Protein AF-A0A349UQ89-F1 (afdb_monomer_lite)

Secondary structure (DSSP, 8-state):
-EEEEEEE--HHHHHHHHHHHHHHHHHHHHHTT--EEEEEEEEEETT--EEEEEEEEEEEE--HHHHHHHHHHHHHHHHHH----EEEEEEEE-

Foldseek 3Di:
DDFDPDFDLDLVVLLVVLLVQLVVQLVVCVVVVHWFFKKKKWFAAPVRDIDMDMDGHPDTDSDSVVNSVRSSVRSVVCCVVPRHTTRDIDMDTD

Radius of gyration: 12.92 Å; chains: 1; bounding box: 33×22×34 Å

Sequence (94 aa):
EQTFAVDVTELAELRRVLLQQVEQVSRRLRKHALRARTVTLKLRTGDFTTRTRSATLPAPTDSTEEIWKTAQGLLTAWADRQFGALRLLGMSVS

Structure (mmCIF, N/CA/C/O backbone):
data_AF-A0A349UQ89-F1
#
_entry.id   AF-A0A349UQ89-F1
#
loop_
_atom_site.group_PDB
_atom_site.id
_atom_site.type_symbol
_atom_site.label_atom_id
_atom_site.label_alt_id
_atom_site.label_comp_id
_atom_site.label_asym_id
_atom_site.label_entity_id
_atom_site.label_seq_id
_atom_site.pdbx_PDB_ins_code
_atom_site.Cartn_x
_atom_site.Cartn_y
_atom_site.Cartn_z
_atom_site.occupancy
_atom_site.B_iso_or_equiv
_atom_site.auth_seq_id
_atom_site.auth_comp_id
_atom_site.auth_asym_id
_atom_site.auth_atom_id
_atom_site.pdbx_PDB_model_num
ATOM 1 N N . GLU A 1 1 ? -8.875 -1.291 -3.464 1.00 93.12 1 GLU A N 1
ATOM 2 C CA . GLU A 1 1 ? -9.170 -0.675 -2.152 1.00 93.12 1 GLU A CA 1
ATOM 3 C C . GLU A 1 1 ? -10.289 -1.436 -1.465 1.00 93.12 1 GLU A C 1
ATOM 5 O O . GLU A 1 1 ? -11.043 -2.109 -2.161 1.00 93.12 1 GLU A O 1
ATOM 10 N N . GLN A 1 2 ? -10.369 -1.358 -0.137 1.00 96.31 2 GLN A N 1
ATOM 11 C CA . GLN A 1 2 ? -11.399 -2.013 0.667 1.00 96.31 2 GLN A CA 1
ATOM 12 C C . GLN A 1 2 ? -11.941 -1.048 1.725 1.00 96.31 2 GLN A C 1
ATOM 14 O O . GLN A 1 2 ? -11.174 -0.493 2.511 1.00 96.31 2 GLN A O 1
ATOM 19 N N . THR A 1 3 ? -13.264 -0.884 1.741 1.00 96.56 3 THR A N 1
ATOM 20 C CA . THR A 1 3 ? -14.011 -0.235 2.826 1.00 96.56 3 THR A CA 1
ATOM 21 C C . THR A 1 3 ? -14.455 -1.308 3.813 1.00 96.56 3 THR A C 1
ATOM 23 O O . THR A 1 3 ? -14.988 -2.338 3.401 1.00 96.56 3 THR A O 1
ATOM 26 N N . PHE A 1 4 ? -14.236 -1.082 5.101 1.00 96.00 4 PHE A N 1
ATOM 27 C CA . PHE A 1 4 ? -14.576 -2.025 6.159 1.00 96.00 4 PHE A CA 1
ATOM 28 C C . PHE A 1 4 ? -15.999 -1.792 6.679 1.00 96.00 4 PHE A C 1
ATOM 30 O O . PHE A 1 4 ? -16.502 -0.667 6.676 1.00 96.00 4 PHE A O 1
ATOM 37 N N . ALA A 1 5 ? -16.658 -2.868 7.118 1.00 94.25 5 ALA A N 1
ATOM 38 C CA . ALA A 1 5 ? -17.987 -2.787 7.726 1.00 94.25 5 ALA A CA 1
ATOM 39 C C . ALA A 1 5 ? -17.933 -2.118 9.110 1.00 94.25 5 ALA A C 1
ATOM 41 O O . ALA A 1 5 ? -18.788 -1.291 9.433 1.00 94.25 5 ALA A O 1
ATOM 42 N N . VAL A 1 6 ? -16.885 -2.428 9.874 1.00 94.12 6 VAL A N 1
ATOM 43 C CA . VAL A 1 6 ? -16.528 -1.837 11.168 1.00 94.12 6 VAL A CA 1
ATOM 44 C C . VAL A 1 6 ? -15.105 -1.304 11.054 1.00 94.12 6 VAL A C 1
ATOM 46 O O . VAL A 1 6 ? -14.299 -1.883 10.326 1.00 94.12 6 VAL A O 1
ATOM 49 N N . ASP A 1 7 ? -14.807 -0.195 11.725 1.00 94.88 7 ASP A N 1
ATOM 50 C CA . ASP A 1 7 ? -13.475 0.398 11.665 1.00 94.88 7 ASP A CA 1
ATOM 51 C C . ASP A 1 7 ? -12.434 -0.559 12.262 1.00 94.88 7 ASP A C 1
ATOM 53 O O . ASP A 1 7 ? -12.610 -1.094 13.355 1.00 94.88 7 ASP A O 1
ATOM 57 N N . VAL A 1 8 ? -11.343 -0.775 11.528 1.00 95.31 8 VAL A N 1
ATOM 58 C CA . VAL A 1 8 ? -10.301 -1.743 11.880 1.00 95.31 8 VAL A CA 1
ATOM 59 C C . VAL A 1 8 ? -9.190 -1.046 12.654 1.00 95.31 8 VAL A C 1
ATOM 61 O O . VAL A 1 8 ? -8.563 -0.117 12.141 1.00 95.31 8 VAL A O 1
ATOM 64 N N . THR A 1 9 ? -8.920 -1.518 13.869 1.00 92.56 9 THR A N 1
ATOM 65 C CA . THR A 1 9 ? -7.799 -1.069 14.713 1.00 92.56 9 THR A CA 1
ATOM 66 C C . THR A 1 9 ? -6.603 -2.011 14.650 1.00 92.56 9 THR A C 1
ATOM 68 O O . THR A 1 9 ? -5.477 -1.596 14.903 1.00 92.56 9 THR A O 1
ATOM 71 N N . GLU A 1 10 ? -6.814 -3.273 14.279 1.00 93.44 10 GLU A N 1
ATOM 72 C CA . GLU A 1 10 ? -5.768 -4.289 14.322 1.00 93.44 10 GLU A CA 1
ATOM 73 C C . GLU A 1 10 ? -4.819 -4.186 13.126 1.00 93.44 10 GLU A C 1
ATOM 75 O O . GLU A 1 10 ? -5.173 -4.465 11.976 1.00 93.44 10 GLU A O 1
ATOM 80 N N . LEU A 1 11 ? -3.553 -3.854 13.397 1.00 93.06 11 LEU A N 1
ATOM 81 C CA . LEU A 1 11 ? -2.527 -3.732 12.358 1.00 93.06 11 LEU A CA 1
ATOM 82 C C . LEU A 1 11 ? -2.331 -5.040 11.575 1.00 93.06 11 LEU A C 1
ATOM 84 O O . LEU A 1 11 ? -2.022 -5.010 10.383 1.00 93.06 11 LEU A O 1
ATOM 88 N N . ALA A 1 12 ? -2.521 -6.191 12.225 1.00 94.69 12 ALA A N 1
ATOM 89 C CA . ALA A 1 12 ? -2.457 -7.497 11.576 1.00 94.69 12 ALA A CA 1
ATOM 90 C C . ALA A 1 12 ? -3.551 -7.667 10.506 1.00 94.69 12 ALA A C 1
ATOM 92 O O . ALA A 1 12 ? -3.271 -8.156 9.408 1.00 94.69 12 ALA A O 1
ATOM 93 N N . GLU A 1 13 ? -4.772 -7.206 10.782 1.00 95.94 13 GLU A N 1
ATOM 94 C CA . GLU A 1 13 ? -5.875 -7.250 9.822 1.00 95.94 13 GLU A CA 1
ATOM 95 C C . GLU A 1 13 ? -5.625 -6.299 8.645 1.00 95.94 13 GLU A C 1
ATOM 97 O O . GLU A 1 13 ? -5.752 -6.701 7.484 1.00 95.94 13 GLU A O 1
ATOM 102 N N . LEU A 1 14 ? -5.166 -5.075 8.926 1.00 96.31 14 LEU A N 1
ATOM 103 C CA . LEU A 1 14 ? -4.788 -4.108 7.891 1.00 96.31 14 LEU A CA 1
ATOM 104 C C . LEU A 1 14 ? -3.679 -4.651 6.980 1.00 96.31 14 LEU A C 1
ATOM 106 O O . LEU A 1 14 ? -3.760 -4.519 5.759 1.00 96.31 14 LEU A O 1
ATOM 110 N N . ARG A 1 15 ? -2.664 -5.311 7.553 1.00 97.00 15 ARG A N 1
ATOM 111 C CA . ARG A 1 15 ? -1.585 -5.966 6.795 1.00 97.00 15 ARG A CA 1
ATOM 112 C C . ARG A 1 15 ? -2.115 -7.073 5.890 1.00 97.00 15 ARG A C 1
ATOM 114 O O . ARG A 1 15 ? -1.710 -7.135 4.732 1.00 97.00 15 ARG A O 1
ATOM 121 N N . ARG A 1 16 ? -3.041 -7.905 6.376 1.00 97.75 16 ARG A N 1
ATOM 122 C CA . ARG A 1 16 ? -3.668 -8.971 5.576 1.00 97.75 16 ARG A CA 1
ATOM 123 C C . ARG A 1 16 ? -4.393 -8.400 4.358 1.00 97.75 16 ARG A C 1
ATOM 125 O O . ARG A 1 16 ? -4.200 -8.873 3.242 1.00 97.75 16 ARG A O 1
ATOM 132 N N . VAL A 1 17 ? -5.191 -7.357 4.569 1.00 97.75 17 VAL A N 1
ATOM 133 C CA . VAL A 1 17 ? -5.941 -6.674 3.504 1.00 97.75 17 VAL A CA 1
ATOM 134 C C . VAL A 1 17 ? -4.993 -6.003 2.512 1.00 97.75 17 VAL A C 1
ATOM 136 O O . VAL A 1 17 ? -5.199 -6.071 1.300 1.00 97.75 17 VAL A O 1
ATOM 139 N N . LEU A 1 18 ? -3.926 -5.377 3.010 1.00 98.38 18 LEU A N 1
ATOM 140 C CA . LEU A 1 18 ? -2.916 -4.749 2.168 1.00 98.38 18 LEU A CA 1
ATOM 141 C C . LEU A 1 18 ? -2.196 -5.770 1.282 1.00 98.38 18 LEU A C 1
ATOM 143 O O . LEU A 1 18 ? -2.016 -5.509 0.094 1.00 98.38 18 LEU A O 1
ATOM 147 N N . LEU A 1 19 ? -1.830 -6.932 1.829 1.00 98.44 19 LEU A N 1
ATOM 148 C CA . LEU A 1 19 ? -1.158 -7.997 1.085 1.00 98.44 19 LEU A CA 1
ATOM 149 C C . LEU A 1 19 ? -2.019 -8.483 -0.087 1.00 98.44 19 LEU A C 1
ATOM 151 O O . LEU A 1 19 ? -1.534 -8.562 -1.214 1.00 98.44 19 LEU A O 1
ATOM 155 N N . GLN A 1 20 ? -3.318 -8.696 0.145 1.00 98.31 20 GLN A N 1
ATOM 156 C CA . GLN A 1 20 ? -4.257 -9.073 -0.917 1.00 98.31 20 GLN A CA 1
ATOM 157 C C . GLN A 1 20 ? -4.311 -8.029 -2.044 1.00 98.31 20 GLN A C 1
ATOM 159 O O . GLN A 1 20 ? -4.333 -8.381 -3.224 1.00 98.31 20 GLN A O 1
ATOM 164 N N . GLN A 1 21 ? -4.298 -6.735 -1.708 1.00 98.38 21 GLN A N 1
ATOM 165 C CA . GLN A 1 21 ? -4.280 -5.666 -2.713 1.00 98.38 21 GLN A CA 1
ATOM 166 C C . GLN A 1 21 ? -2.960 -5.635 -3.493 1.00 98.38 21 GLN A C 1
ATOM 168 O O . GLN A 1 21 ? -2.973 -5.465 -4.713 1.00 98.38 21 GLN A O 1
ATOM 173 N N . VAL A 1 22 ? -1.830 -5.844 -2.812 1.00 98.56 22 VAL A N 1
ATOM 174 C CA . VAL A 1 22 ? -0.503 -5.915 -3.436 1.00 98.56 22 VAL A CA 1
ATOM 175 C C . VAL A 1 22 ? -0.427 -7.064 -4.440 1.00 98.56 22 VAL A C 1
ATOM 177 O O . VAL A 1 22 ? 0.008 -6.846 -5.570 1.00 98.56 22 VAL A O 1
ATOM 180 N N . GLU A 1 23 ? -0.898 -8.258 -4.078 1.00 98.25 23 GLU A N 1
ATOM 181 C CA . GLU A 1 23 ? -0.934 -9.418 -4.977 1.00 98.25 23 GLU A CA 1
ATOM 182 C C . GLU A 1 23 ? -1.790 -9.167 -6.225 1.00 98.25 23 GLU A C 1
ATOM 184 O O . GLU A 1 23 ? -1.387 -9.498 -7.344 1.00 98.25 23 GLU A O 1
ATOM 189 N N . GLN A 1 24 ? -2.967 -8.557 -6.054 1.00 98.25 24 GLN A N 1
ATOM 190 C CA . GLN A 1 24 ? -3.857 -8.225 -7.168 1.00 98.25 24 GLN A CA 1
ATOM 191 C C . GLN A 1 24 ? -3.222 -7.202 -8.115 1.00 98.25 24 GLN A C 1
ATOM 193 O O . GLN A 1 24 ? -3.250 -7.377 -9.337 1.00 98.25 24 GLN A O 1
ATOM 198 N N . VAL A 1 25 ? -2.631 -6.141 -7.562 1.00 98.19 25 VAL A N 1
ATOM 199 C CA . VAL A 1 25 ? -1.999 -5.075 -8.343 1.00 98.19 25 VAL A CA 1
ATOM 200 C C . VAL A 1 25 ? -0.753 -5.583 -9.062 1.00 98.19 25 VAL A C 1
ATOM 202 O O . VAL A 1 25 ? -0.617 -5.339 -10.261 1.00 98.19 25 VAL A O 1
ATOM 205 N N . SER A 1 26 ? 0.119 -6.337 -8.390 1.00 98.06 26 SER A N 1
ATOM 206 C CA . SER A 1 26 ? 1.332 -6.881 -9.008 1.00 98.06 26 SER A CA 1
ATOM 207 C C . SER A 1 26 ? 1.001 -7.893 -10.110 1.00 98.06 26 SER A C 1
ATOM 209 O O . SER A 1 26 ? 1.599 -7.864 -11.186 1.00 98.06 26 SER A O 1
ATOM 211 N N . ARG A 1 27 ? -0.026 -8.735 -9.911 1.00 98.31 27 ARG A N 1
ATOM 212 C CA . ARG A 1 27 ? -0.544 -9.628 -10.959 1.00 98.31 27 ARG A CA 1
ATOM 213 C C . ARG A 1 27 ? -1.047 -8.835 -12.165 1.00 98.31 27 ARG A C 1
ATOM 215 O O . ARG A 1 27 ? -0.782 -9.235 -13.296 1.00 98.31 27 ARG A O 1
ATOM 222 N N . ARG A 1 28 ? -1.753 -7.720 -11.944 1.00 98.38 28 ARG A N 1
ATOM 223 C CA . ARG A 1 28 ? -2.243 -6.853 -13.026 1.00 98.38 28 ARG A CA 1
ATOM 224 C C . ARG A 1 28 ? -1.095 -6.183 -13.782 1.00 98.38 28 ARG A C 1
ATOM 226 O O . ARG A 1 28 ? -1.132 -6.179 -15.006 1.00 98.38 28 ARG A O 1
ATOM 233 N N . LEU A 1 29 ? -0.077 -5.674 -13.086 1.00 98.44 29 LEU A N 1
ATOM 234 C CA . LEU A 1 29 ? 1.122 -5.107 -13.715 1.00 98.44 29 LEU 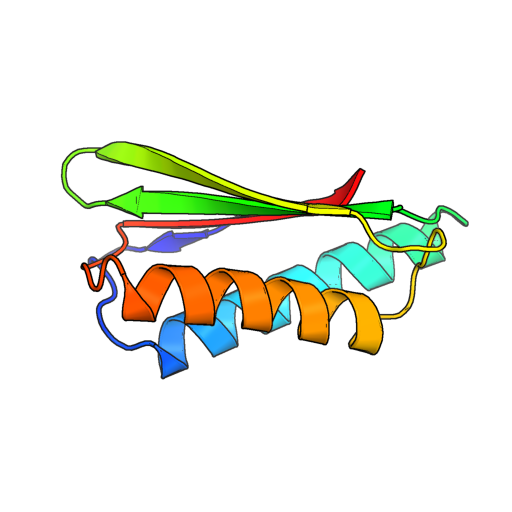A CA 1
ATOM 235 C C . LEU A 1 29 ? 1.769 -6.112 -14.674 1.00 98.44 29 LEU A C 1
ATOM 237 O O . LEU A 1 29 ? 1.875 -5.833 -15.867 1.00 98.44 29 LEU A O 1
ATOM 241 N N . ARG A 1 30 ? 2.065 -7.323 -14.182 1.00 98.31 30 ARG A N 1
ATOM 242 C CA . ARG A 1 30 ? 2.654 -8.398 -14.997 1.00 98.31 30 ARG A CA 1
ATOM 243 C C . ARG A 1 30 ? 1.765 -8.797 -16.174 1.00 98.31 30 ARG A C 1
ATOM 245 O O . ARG A 1 30 ? 2.260 -8.939 -17.285 1.00 98.31 30 ARG A O 1
ATOM 252 N N . LYS A 1 31 ? 0.445 -8.916 -15.962 1.00 98.50 31 LYS A N 1
ATOM 253 C CA . LYS A 1 31 ? -0.525 -9.240 -17.028 1.00 98.50 31 LYS A CA 1
ATOM 254 C C . LYS A 1 31 ? -0.480 -8.240 -18.189 1.00 98.50 31 LYS A C 1
ATOM 256 O O . LYS A 1 31 ? -0.716 -8.629 -19.326 1.00 98.50 31 LYS A O 1
ATOM 261 N N . HIS A 1 32 ? -0.205 -6.972 -17.902 1.00 98.38 32 HIS A N 1
ATOM 262 C CA . HIS A 1 32 ? -0.171 -5.904 -18.899 1.00 98.38 32 HIS A CA 1
ATOM 263 C C . HIS A 1 32 ? 1.252 -5.500 -19.316 1.00 98.38 32 HIS A C 1
ATOM 265 O O . HIS A 1 32 ? 1.398 -4.496 -20.005 1.00 98.38 32 HIS A O 1
ATOM 271 N N . ALA A 1 33 ? 2.285 -6.254 -18.915 1.00 98.12 33 ALA A N 1
ATOM 272 C CA . ALA A 1 33 ? 3.694 -5.911 -19.139 1.00 98.12 33 ALA A CA 1
ATOM 273 C C . ALA A 1 33 ? 4.061 -4.485 -18.668 1.00 98.12 33 ALA A C 1
ATOM 275 O O . ALA A 1 33 ? 4.899 -3.808 -19.261 1.00 98.12 33 ALA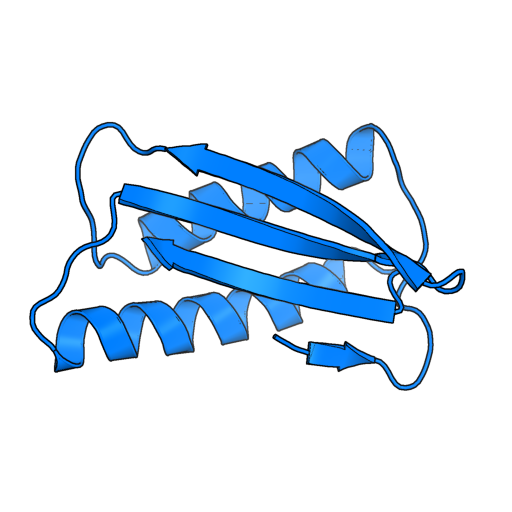 A O 1
ATOM 276 N N . LEU A 1 34 ? 3.416 -4.023 -17.592 1.00 98.50 34 LEU A N 1
ATOM 277 C CA . LEU A 1 34 ? 3.647 -2.716 -16.985 1.00 98.50 34 LEU A CA 1
ATOM 278 C C . LEU A 1 34 ? 4.537 -2.849 -15.753 1.00 98.50 34 LEU A C 1
ATOM 280 O O . LEU A 1 34 ? 4.489 -3.847 -15.039 1.00 98.50 34 LEU A O 1
ATOM 284 N N . ARG A 1 35 ? 5.282 -1.786 -15.456 1.00 98.31 35 ARG A N 1
ATOM 285 C CA . ARG A 1 35 ? 6.024 -1.612 -14.204 1.00 98.31 35 ARG A CA 1
ATOM 286 C C . ARG A 1 35 ? 5.632 -0.285 -13.582 1.00 98.31 35 ARG A C 1
ATOM 288 O O . ARG A 1 35 ? 5.396 0.678 -14.305 1.00 98.31 35 ARG A O 1
ATOM 295 N N . ALA A 1 36 ? 5.578 -0.239 -12.259 1.00 97.69 36 ALA A N 1
ATOM 296 C CA . ALA A 1 36 ? 5.255 0.970 -11.518 1.00 97.69 36 ALA A CA 1
ATOM 297 C C . ALA A 1 36 ? 6.422 1.378 -10.628 1.00 97.69 36 ALA A C 1
ATOM 299 O O . ALA A 1 36 ? 7.220 0.542 -10.207 1.00 97.69 36 ALA A O 1
ATOM 300 N N . ARG A 1 37 ? 6.528 2.670 -10.334 1.00 98.06 37 ARG A N 1
ATOM 301 C CA . ARG A 1 37 ? 7.634 3.206 -9.537 1.00 98.06 37 ARG A CA 1
ATOM 302 C C . ARG A 1 37 ? 7.163 3.750 -8.198 1.00 98.06 37 ARG A C 1
ATOM 304 O O . ARG A 1 37 ? 7.937 3.764 -7.251 1.00 98.06 37 ARG A O 1
ATOM 311 N N . THR A 1 38 ? 5.914 4.179 -8.089 1.00 98.50 38 THR A N 1
ATOM 312 C CA . THR A 1 38 ? 5.372 4.768 -6.863 1.00 98.50 38 THR A CA 1
ATOM 313 C C . THR A 1 38 ? 4.280 3.885 -6.288 1.00 98.50 38 THR A C 1
ATOM 315 O O . THR A 1 38 ? 3.342 3.514 -6.987 1.00 98.50 38 THR A O 1
ATOM 318 N N . VAL A 1 39 ? 4.381 3.580 -4.996 1.00 98.69 39 VAL A N 1
ATOM 319 C CA . VAL A 1 39 ? 3.341 2.910 -4.208 1.00 98.69 39 VAL A CA 1
ATOM 320 C C . VAL A 1 39 ? 2.615 3.967 -3.392 1.00 98.69 39 VAL A C 1
ATOM 322 O O . VAL A 1 39 ? 3.258 4.774 -2.725 1.00 98.69 39 VAL A O 1
ATOM 325 N N . THR A 1 40 ? 1.284 3.960 -3.423 1.00 98.69 40 THR A N 1
ATOM 326 C CA . THR A 1 40 ? 0.442 4.894 -2.666 1.00 98.69 40 THR A CA 1
ATOM 327 C C . THR A 1 40 ? -0.577 4.132 -1.831 1.00 98.69 40 THR A C 1
ATOM 329 O O . THR A 1 40 ? -1.275 3.258 -2.340 1.00 98.69 40 THR A O 1
ATOM 332 N N . LEU A 1 41 ? -0.689 4.494 -0.556 1.00 98.38 41 LEU A N 1
ATOM 333 C CA . LEU A 1 41 ? -1.740 4.069 0.357 1.00 98.38 41 LEU A CA 1
ATOM 334 C C . LEU A 1 41 ? -2.770 5.184 0.531 1.00 98.38 41 LEU A C 1
ATOM 336 O O . LEU A 1 41 ? -2.413 6.345 0.736 1.00 98.38 41 LEU A O 1
ATOM 340 N N . LYS A 1 42 ? -4.045 4.807 0.502 1.00 97.88 42 LYS A N 1
ATOM 341 C CA . LYS A 1 42 ? -5.205 5.625 0.852 1.00 97.88 42 LYS A CA 1
ATOM 342 C C . LYS A 1 42 ? -5.762 5.103 2.173 1.00 97.88 42 LYS A C 1
ATOM 344 O O . LYS A 1 42 ? -6.179 3.951 2.252 1.00 97.88 42 LYS A O 1
ATOM 349 N N . LEU A 1 43 ? -5.761 5.952 3.190 1.00 96.31 43 LEU A N 1
ATOM 350 C CA . LEU A 1 43 ? -6.154 5.630 4.557 1.00 96.31 43 LEU A CA 1
ATOM 351 C C . LEU A 1 43 ? -7.328 6.535 4.921 1.00 96.31 43 LEU A C 1
ATOM 353 O O . LEU A 1 43 ? -7.175 7.756 4.896 1.00 96.31 43 LEU A O 1
ATOM 357 N N . ARG A 1 44 ? -8.499 5.967 5.213 1.00 96.06 44 ARG A N 1
ATOM 358 C CA . ARG A 1 44 ? -9.663 6.741 5.669 1.00 96.06 44 ARG A CA 1
ATOM 359 C C . ARG A 1 44 ? -10.079 6.297 7.058 1.00 96.06 44 ARG A C 1
ATOM 361 O O . ARG A 1 44 ? -10.237 5.100 7.280 1.00 96.06 44 ARG A O 1
ATOM 368 N N . THR A 1 45 ? -10.293 7.252 7.945 1.00 94.12 45 THR A N 1
ATOM 369 C CA . THR A 1 45 ? -10.793 7.056 9.313 1.00 94.12 45 THR A CA 1
ATOM 370 C C . THR A 1 45 ? -12.330 7.103 9.363 1.00 94.12 45 THR A C 1
ATOM 372 O O . THR A 1 45 ? -12.976 7.445 8.367 1.00 94.12 45 THR A O 1
ATOM 375 N N . GLY A 1 46 ? -12.931 6.720 10.495 1.00 91.56 46 GLY A N 1
ATOM 376 C CA . GLY A 1 46 ? -14.393 6.688 10.691 1.00 91.56 46 GLY A CA 1
ATOM 377 C C . GLY A 1 46 ? -15.097 8.045 10.570 1.00 91.56 46 GLY A C 1
ATOM 378 O O . GLY A 1 46 ? -16.264 8.110 10.197 1.00 91.56 46 GLY A O 1
ATOM 379 N N . ASP A 1 47 ? -14.364 9.139 10.785 1.00 92.00 47 ASP A N 1
ATOM 380 C CA . ASP A 1 47 ? -14.794 10.525 10.540 1.00 92.00 47 ASP A CA 1
ATOM 381 C C . ASP A 1 47 ? -14.709 10.939 9.052 1.00 92.00 47 ASP A C 1
ATOM 383 O O . ASP A 1 47 ? -14.867 12.108 8.716 1.00 92.00 47 ASP A O 1
ATOM 387 N N . PHE A 1 48 ? -14.436 9.989 8.150 1.00 92.12 48 PHE A N 1
ATOM 388 C CA . PHE A 1 48 ? -14.253 10.178 6.706 1.00 92.12 48 PHE A CA 1
ATOM 389 C C . PHE A 1 48 ? -13.031 11.013 6.291 1.00 92.12 48 PHE A C 1
ATOM 391 O O . PHE A 1 48 ? -12.822 11.241 5.090 1.00 92.12 48 PHE A O 1
ATOM 398 N N . THR A 1 49 ? -12.148 11.370 7.227 1.00 93.44 49 THR A N 1
ATOM 399 C CA . THR A 1 49 ? -10.876 12.022 6.906 1.00 93.44 49 THR A CA 1
ATOM 400 C C . THR A 1 49 ? -9.997 11.074 6.090 1.00 93.44 49 THR A C 1
ATOM 402 O O . THR A 1 49 ? -9.690 9.959 6.508 1.00 93.44 49 THR A O 1
ATOM 405 N N . THR A 1 50 ? -9.575 11.504 4.896 1.00 95.62 50 THR A N 1
ATOM 406 C CA . THR A 1 50 ? -8.714 10.704 4.010 1.00 95.62 50 THR A CA 1
ATOM 407 C C . THR A 1 50 ? -7.284 11.230 4.036 1.00 95.62 50 THR A C 1
ATOM 409 O O . THR A 1 50 ? -7.040 12.413 3.812 1.00 95.62 50 THR A O 1
ATOM 412 N N . ARG A 1 51 ? -6.320 10.339 4.267 1.00 94.94 51 ARG A N 1
ATOM 413 C CA . ARG A 1 51 ? -4.883 10.621 4.223 1.00 94.94 51 ARG A CA 1
ATOM 414 C C . ARG A 1 51 ? -4.207 9.702 3.220 1.00 94.94 51 ARG A C 1
ATOM 416 O O . ARG A 1 51 ? -4.510 8.512 3.149 1.00 94.94 51 ARG A O 1
ATOM 423 N N . THR A 1 52 ? -3.269 10.252 2.461 1.00 96.50 52 THR A N 1
ATOM 424 C CA . THR A 1 52 ? -2.447 9.488 1.522 1.00 96.50 52 THR A CA 1
ATOM 425 C C . THR A 1 52 ? -1.006 9.405 2.005 1.00 96.50 52 THR A C 1
ATOM 427 O O . THR A 1 52 ? -0.467 10.338 2.611 1.00 96.50 52 THR A O 1
ATOM 430 N N . ARG A 1 53 ? -0.374 8.256 1.775 1.00 97.12 53 ARG A N 1
ATOM 431 C CA . ARG A 1 53 ? 1.051 8.028 2.039 1.00 97.12 53 ARG A CA 1
ATOM 432 C C . ARG A 1 53 ? 1.649 7.346 0.829 1.00 97.12 53 ARG A C 1
ATOM 434 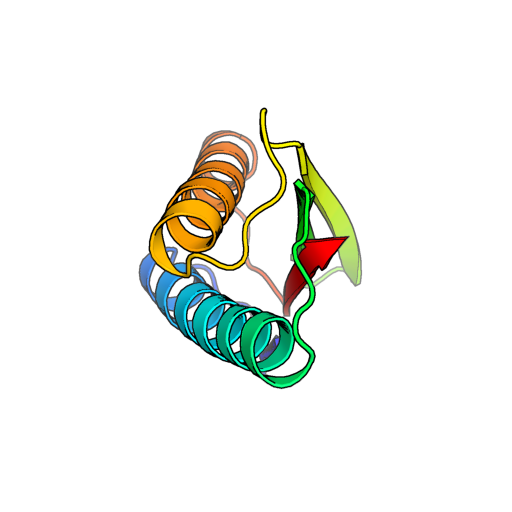O O . ARG A 1 53 ? 1.097 6.354 0.372 1.00 97.12 53 ARG A O 1
ATOM 441 N N . SER A 1 54 ? 2.750 7.866 0.310 1.00 98.19 54 SER A N 1
ATOM 442 C CA . SER A 1 54 ? 3.373 7.332 -0.895 1.00 98.19 54 SER A CA 1
ATOM 443 C C . SER A 1 54 ? 4.881 7.239 -0.750 1.00 98.19 54 SER A C 1
ATOM 445 O O . SER A 1 54 ? 5.492 8.018 -0.020 1.00 98.19 54 SER A O 1
ATOM 447 N N . ALA A 1 55 ? 5.471 6.294 -1.472 1.00 98.50 55 ALA A N 1
ATOM 448 C CA . ALA A 1 55 ? 6.910 6.160 -1.627 1.00 98.50 55 ALA A CA 1
ATOM 449 C C . ALA A 1 55 ? 7.238 5.812 -3.079 1.00 98.50 55 ALA A C 1
ATOM 451 O O . ALA A 1 55 ? 6.564 4.983 -3.694 1.00 98.50 55 ALA A O 1
ATOM 452 N N . THR A 1 56 ? 8.282 6.447 -3.606 1.00 98.38 56 THR A N 1
ATOM 453 C CA . THR A 1 56 ? 8.802 6.206 -4.953 1.00 98.38 56 THR A CA 1
ATOM 454 C C . THR A 1 56 ? 10.069 5.365 -4.861 1.00 98.38 56 THR A C 1
ATOM 456 O O . THR A 1 56 ? 11.012 5.712 -4.154 1.00 98.38 56 THR A O 1
ATOM 459 N N . LEU A 1 57 ? 10.076 4.249 -5.579 1.00 97.31 57 LEU A N 1
ATOM 460 C CA . LEU A 1 57 ? 11.173 3.299 -5.666 1.00 97.31 57 LEU A CA 1
ATOM 461 C C . LEU A 1 57 ? 12.309 3.833 -6.562 1.00 97.31 57 LEU A C 1
ATOM 463 O O . LEU A 1 57 ? 12.059 4.602 -7.503 1.00 97.31 57 LEU A O 1
ATOM 467 N N . PRO A 1 58 ? 13.562 3.396 -6.332 1.00 96.19 58 PRO A N 1
ATOM 468 C CA . PRO A 1 58 ? 14.693 3.760 -7.186 1.00 96.19 58 PRO A CA 1
ATOM 469 C C . PRO A 1 58 ? 14.502 3.336 -8.648 1.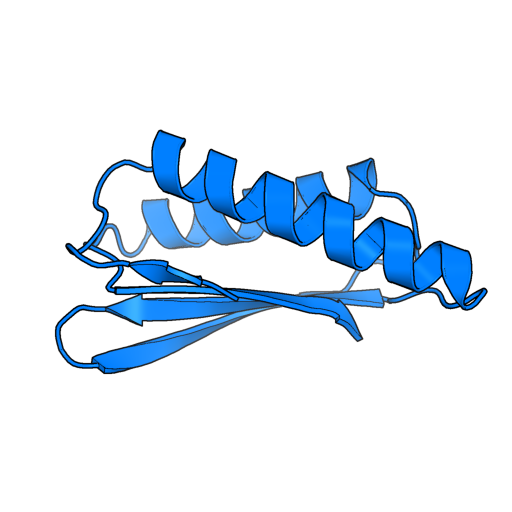00 96.19 58 PRO A C 1
ATOM 471 O O . PRO A 1 58 ? 14.839 4.104 -9.547 1.00 96.19 58 PRO A O 1
ATOM 474 N N . ALA A 1 59 ? 13.900 2.165 -8.880 1.00 96.56 59 ALA A N 1
ATOM 475 C CA . ALA A 1 59 ? 13.620 1.611 -10.201 1.00 96.56 59 ALA A CA 1
ATOM 476 C C . ALA A 1 59 ? 12.143 1.176 -10.328 1.00 96.56 59 ALA A C 1
ATOM 478 O O . ALA A 1 59 ? 11.538 0.794 -9.324 1.00 96.56 59 ALA A O 1
ATOM 479 N N . PRO A 1 60 ? 11.543 1.227 -11.536 1.00 98.00 60 PRO A N 1
ATOM 480 C CA . PRO A 1 60 ? 10.214 0.669 -11.778 1.00 98.00 60 PRO A CA 1
ATOM 481 C C . PRO A 1 60 ? 10.192 -0.853 -11.593 1.00 98.00 60 PRO A C 1
ATOM 483 O O . PRO A 1 60 ? 11.080 -1.549 -12.087 1.00 98.00 60 PRO A O 1
ATOM 486 N N . THR A 1 61 ? 9.138 -1.370 -10.964 1.00 98.31 61 THR A N 1
ATOM 487 C CA . THR A 1 61 ? 8.993 -2.786 -10.615 1.00 98.31 61 THR A CA 1
ATOM 488 C C . THR A 1 61 ? 7.580 -3.312 -10.863 1.00 98.31 61 THR A C 1
ATOM 490 O O . THR A 1 61 ? 6.592 -2.575 -10.840 1.00 98.31 61 THR A O 1
ATOM 493 N N . ASP A 1 62 ? 7.486 -4.613 -11.094 1.00 97.94 62 ASP A N 1
ATOM 494 C CA . ASP A 1 62 ? 6.268 -5.425 -11.050 1.00 97.94 62 ASP A CA 1
ATOM 495 C C . ASP A 1 62 ? 6.396 -6.578 -10.026 1.00 97.94 62 ASP A C 1
ATOM 497 O O . ASP A 1 62 ? 5.529 -7.462 -9.953 1.00 97.94 62 ASP A O 1
ATOM 501 N N . SER A 1 63 ? 7.460 -6.554 -9.209 1.00 98.19 63 SER A N 1
ATOM 502 C CA . SER A 1 63 ? 7.728 -7.527 -8.153 1.00 98.19 63 SER A CA 1
ATOM 503 C C . SER A 1 63 ? 6.741 -7.361 -7.003 1.00 98.19 63 SER A C 1
ATOM 505 O O . SER A 1 63 ? 6.631 -6.299 -6.389 1.00 98.19 63 SER A O 1
ATOM 507 N N . THR A 1 64 ? 6.034 -8.443 -6.670 1.00 98.38 64 THR A N 1
ATOM 508 C CA . THR A 1 64 ? 5.134 -8.467 -5.508 1.00 98.38 64 THR A CA 1
ATOM 509 C C . THR A 1 64 ? 5.891 -8.154 -4.219 1.00 98.38 64 THR A C 1
ATOM 511 O O . THR A 1 64 ? 5.376 -7.418 -3.384 1.00 98.38 64 THR A O 1
ATOM 514 N N . GLU A 1 65 ? 7.107 -8.682 -4.065 1.00 98.19 65 GLU A N 1
ATOM 515 C CA . GLU A 1 65 ? 7.910 -8.535 -2.850 1.00 98.19 65 GLU A CA 1
ATOM 516 C C . GLU A 1 65 ? 8.342 -7.082 -2.618 1.00 98.19 65 GLU A C 1
ATOM 518 O O . GLU A 1 65 ? 8.160 -6.549 -1.524 1.00 98.19 65 GLU A O 1
ATOM 523 N N . GLU A 1 66 ? 8.844 -6.402 -3.652 1.00 98.06 66 GLU A N 1
ATOM 524 C CA . GLU A 1 66 ? 9.273 -5.001 -3.539 1.00 98.06 66 GLU A CA 1
ATOM 525 C C . GLU A 1 66 ? 8.096 -4.060 -3.260 1.00 98.06 66 GLU A C 1
ATOM 527 O O . GLU A 1 66 ? 8.186 -3.148 -2.426 1.00 98.06 66 GLU A O 1
ATOM 532 N N . ILE A 1 67 ? 6.963 -4.311 -3.922 1.00 98.50 67 ILE A N 1
ATOM 533 C CA . ILE A 1 67 ? 5.731 -3.554 -3.708 1.00 98.50 67 ILE A CA 1
ATOM 534 C C . ILE A 1 67 ? 5.210 -3.795 -2.285 1.00 98.50 67 ILE A C 1
ATOM 536 O O . ILE A 1 67 ? 4.846 -2.836 -1.601 1.00 98.50 67 ILE A O 1
ATOM 540 N N . TRP A 1 68 ? 5.210 -5.047 -1.814 1.00 98.56 68 TRP A N 1
ATOM 541 C CA . TRP A 1 68 ? 4.791 -5.410 -0.459 1.00 98.56 68 TRP A CA 1
ATOM 542 C C . TRP A 1 68 ? 5.663 -4.740 0.597 1.00 98.56 68 TRP A C 1
ATOM 544 O O . TRP A 1 68 ? 5.135 -4.077 1.488 1.00 98.56 68 TRP A O 1
ATOM 554 N N . LYS A 1 69 ? 6.990 -4.840 0.469 1.00 98.38 69 LYS A N 1
ATOM 555 C CA . LYS A 1 69 ? 7.945 -4.230 1.402 1.00 98.38 69 LYS A CA 1
ATOM 556 C C . LYS A 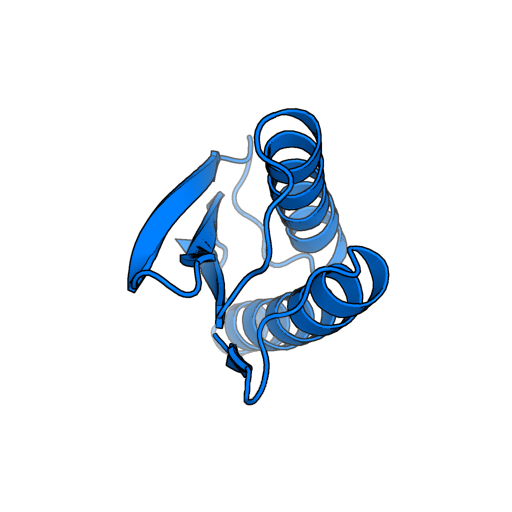1 69 ? 7.703 -2.727 1.538 1.00 98.38 69 LYS A C 1
ATOM 558 O O . LYS A 1 69 ? 7.640 -2.202 2.649 1.00 98.38 69 LYS A O 1
ATOM 563 N N . THR A 1 70 ? 7.501 -2.046 0.412 1.00 98.44 70 THR A N 1
ATOM 564 C CA . THR A 1 70 ? 7.197 -0.609 0.380 1.00 98.44 70 THR A CA 1
ATOM 565 C C . THR A 1 70 ? 5.852 -0.291 1.030 1.00 98.44 70 THR A C 1
ATOM 567 O O . THR A 1 70 ? 5.765 0.584 1.891 1.00 98.44 70 THR A O 1
ATOM 570 N N . ALA A 1 71 ? 4.798 -1.016 0.651 1.00 98.44 71 ALA A N 1
ATOM 571 C CA . ALA A 1 71 ? 3.452 -0.811 1.170 1.00 98.44 71 ALA A CA 1
ATOM 572 C C . ALA A 1 71 ? 3.377 -1.067 2.687 1.00 98.44 71 ALA A C 1
ATOM 574 O O . ALA A 1 71 ? 2.830 -0.251 3.429 1.00 98.44 71 ALA A O 1
ATOM 575 N N . GLN A 1 72 ? 3.976 -2.159 3.170 1.00 98.06 72 GLN A N 1
ATOM 576 C CA . GLN A 1 72 ? 4.054 -2.485 4.594 1.00 98.06 72 GLN A CA 1
ATOM 577 C C . GLN A 1 72 ? 4.851 -1.429 5.372 1.00 98.06 72 GLN A C 1
ATOM 579 O O . GLN A 1 72 ? 4.463 -1.076 6.489 1.00 98.0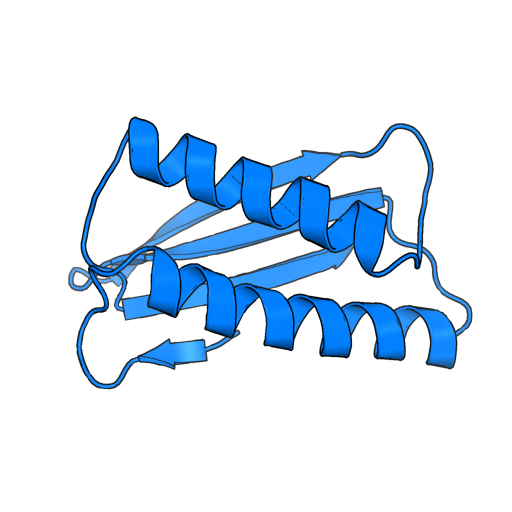6 72 GLN A O 1
ATOM 584 N N . GLY A 1 73 ? 5.936 -0.905 4.791 1.00 97.75 73 GLY A N 1
ATOM 585 C CA . GLY A 1 73 ? 6.710 0.188 5.378 1.00 97.75 73 GLY A CA 1
ATOM 586 C C . GLY A 1 73 ? 5.877 1.459 5.550 1.00 97.75 73 GLY A C 1
ATOM 587 O O . GLY A 1 73 ? 5.854 2.031 6.637 1.00 97.75 73 GLY A O 1
ATOM 588 N N . LEU A 1 74 ? 5.121 1.856 4.519 1.00 97.44 74 LEU A N 1
ATOM 589 C CA . LEU A 1 74 ? 4.213 3.008 4.584 1.00 97.44 74 LEU A CA 1
ATOM 590 C C . LEU A 1 74 ? 3.116 2.831 5.641 1.00 97.44 74 LEU A C 1
ATOM 592 O O . LEU A 1 74 ? 2.823 3.774 6.377 1.00 97.44 74 LEU A O 1
ATOM 596 N N . LEU A 1 75 ? 2.524 1.635 5.731 1.00 96.62 75 LEU A N 1
ATOM 597 C CA . LEU A 1 75 ? 1.498 1.330 6.730 1.00 96.62 75 LEU A CA 1
ATOM 598 C C . LEU A 1 75 ? 2.072 1.379 8.153 1.00 96.62 75 LEU A C 1
ATOM 600 O O . LEU A 1 75 ? 1.454 1.966 9.035 1.00 96.62 75 LEU A O 1
ATOM 604 N N . THR A 1 76 ? 3.257 0.802 8.365 1.00 95.44 76 THR A N 1
ATOM 605 C CA . THR A 1 76 ? 3.923 0.786 9.680 1.00 95.44 76 THR A CA 1
ATOM 606 C C . THR A 1 76 ? 4.308 2.203 10.107 1.00 95.44 76 THR A C 1
ATOM 608 O O . THR A 1 76 ? 3.920 2.639 11.183 1.00 95.44 76 THR A O 1
ATOM 611 N N . ALA A 1 77 ? 4.932 2.986 9.221 1.00 94.44 77 ALA A N 1
ATOM 612 C CA . ALA A 1 77 ? 5.295 4.375 9.510 1.00 94.44 77 ALA A CA 1
ATOM 613 C C . ALA A 1 77 ? 4.079 5.280 9.785 1.00 94.44 77 ALA A C 1
ATOM 615 O O . ALA A 1 77 ? 4.181 6.264 10.520 1.00 94.44 77 ALA A O 1
ATOM 616 N N . TRP A 1 78 ? 2.927 4.986 9.173 1.00 93.12 78 TRP A N 1
ATOM 617 C CA . TRP A 1 78 ? 1.676 5.654 9.518 1.00 93.12 78 TRP A CA 1
ATOM 618 C C . TRP A 1 78 ? 1.181 5.235 10.905 1.00 93.12 78 TRP A C 1
ATOM 620 O O . TRP A 1 78 ? 0.887 6.117 11.710 1.00 93.12 78 TRP A O 1
ATOM 630 N N . ALA A 1 79 ? 1.145 3.931 11.192 1.00 90.44 79 ALA A N 1
ATOM 631 C CA . ALA A 1 79 ? 0.682 3.390 12.467 1.00 90.44 79 ALA A CA 1
ATOM 632 C C . ALA A 1 79 ? 1.506 3.924 13.651 1.00 90.44 79 ALA A C 1
ATOM 634 O O . ALA A 1 79 ? 0.926 4.307 14.661 1.00 90.44 79 ALA A O 1
ATOM 635 N N . ASP A 1 80 ? 2.825 4.056 13.492 1.00 89.31 80 ASP A N 1
ATOM 636 C CA . ASP A 1 80 ? 3.720 4.574 14.537 1.00 89.31 80 ASP A CA 1
ATOM 637 C C . ASP A 1 80 ? 3.449 6.047 14.891 1.00 89.31 80 ASP A C 1
ATOM 639 O O . ASP A 1 80 ? 3.686 6.482 16.015 1.00 89.31 80 ASP A O 1
ATOM 643 N N . ARG A 1 81 ? 2.965 6.847 13.932 1.00 85.00 81 ARG A N 1
ATOM 644 C CA . ARG A 1 81 ? 2.706 8.288 14.126 1.00 85.00 81 ARG A CA 1
ATOM 645 C C . ARG A 1 81 ? 1.254 8.596 14.463 1.00 85.00 81 ARG A C 1
ATOM 647 O O . ARG A 1 81 ? 0.959 9.629 15.057 1.00 85.00 81 ARG A O 1
ATOM 654 N N . GLN A 1 82 ? 0.345 7.792 13.930 1.00 70.44 82 GLN A N 1
ATOM 655 C CA . GLN A 1 82 ? -1.084 8.058 13.846 1.00 70.44 82 GLN A CA 1
ATOM 656 C C . GLN A 1 82 ? -1.814 6.722 13.942 1.00 70.44 82 GLN A C 1
ATOM 658 O O . GLN A 1 82 ? -2.434 6.281 12.978 1.00 70.44 82 GLN A O 1
ATOM 663 N N . PHE A 1 83 ? -1.712 6.053 15.090 1.00 69.44 83 PHE A N 1
ATOM 664 C CA . PHE A 1 83 ? -2.505 4.856 15.324 1.00 69.44 83 PHE A CA 1
ATOM 665 C C . PHE A 1 83 ? -3.976 5.254 15.491 1.00 69.44 83 PHE A C 1
ATOM 667 O O . PHE A 1 83 ? -4.321 6.028 16.383 1.00 69.44 83 PHE A O 1
ATOM 674 N N . GLY A 1 84 ? -4.839 4.767 14.602 1.00 77.56 84 GLY A N 1
ATOM 675 C CA . GLY A 1 84 ? -6.268 5.064 14.616 1.00 77.56 84 GLY A CA 1
ATOM 676 C C . GLY A 1 84 ? -7.068 4.029 13.835 1.00 77.56 84 GLY A C 1
ATOM 677 O O . GLY A 1 84 ? -6.533 3.350 12.961 1.00 77.56 84 GLY A O 1
ATOM 678 N N . ALA A 1 85 ? -8.353 3.899 14.155 1.00 91.19 85 ALA A N 1
ATOM 679 C CA . ALA A 1 85 ? -9.235 2.963 13.470 1.00 91.19 85 ALA A CA 1
ATOM 680 C C . ALA A 1 85 ? -9.451 3.390 12.003 1.00 91.19 85 ALA A C 1
ATOM 682 O O . ALA A 1 85 ? -9.724 4.562 11.722 1.00 91.19 85 ALA A O 1
ATOM 683 N N . LEU A 1 86 ? -9.324 2.453 11.059 1.00 95.25 86 LEU A N 1
ATOM 684 C CA . LEU A 1 86 ? -9.536 2.713 9.633 1.00 95.25 86 LEU A CA 1
ATOM 685 C C . LEU A 1 86 ? -10.886 2.184 9.151 1.00 95.25 86 LEU A C 1
ATOM 687 O O . LEU A 1 86 ? -11.198 1.007 9.294 1.00 95.25 86 LEU A O 1
ATOM 691 N N . ARG A 1 87 ? -11.626 3.052 8.461 1.00 96.81 87 ARG A N 1
ATOM 692 C CA . ARG A 1 87 ? -12.837 2.752 7.686 1.00 96.81 87 ARG A CA 1
ATOM 693 C C . ARG A 1 87 ? -12.510 2.255 6.277 1.00 96.81 87 ARG A C 1
ATOM 695 O O . ARG A 1 87 ? -13.290 1.510 5.691 1.00 96.81 87 ARG A O 1
ATOM 702 N N . LEU A 1 88 ? -11.377 2.671 5.701 1.00 97.62 88 LEU A N 1
ATOM 703 C CA . LEU A 1 88 ? -10.930 2.239 4.370 1.00 97.62 88 LEU A CA 1
ATOM 704 C C . LEU A 1 88 ? -9.408 2.141 4.299 1.00 97.62 88 LEU A C 1
ATOM 706 O O . LEU A 1 88 ? -8.695 3.053 4.726 1.00 97.62 88 LEU A O 1
ATOM 710 N N . LEU A 1 89 ? -8.938 1.071 3.656 1.00 97.81 89 LEU A N 1
ATOM 711 C CA . LEU A 1 89 ? -7.554 0.900 3.227 1.00 97.81 89 LEU A CA 1
ATOM 712 C C . LEU A 1 89 ? -7.501 0.623 1.721 1.00 97.81 89 LEU A C 1
ATOM 714 O O . LEU A 1 89 ? -8.021 -0.377 1.222 1.00 97.81 89 LEU A O 1
ATOM 718 N N . GLY A 1 90 ? -6.848 1.512 0.984 1.00 98.06 90 GLY A N 1
ATOM 719 C CA . GLY A 1 90 ? -6.596 1.373 -0.442 1.00 98.06 90 GLY A CA 1
ATOM 720 C C . GLY A 1 90 ? -5.111 1.389 -0.757 1.00 98.06 90 GLY A C 1
ATOM 721 O O . GLY A 1 90 ? -4.358 2.126 -0.131 1.00 98.06 90 GLY A O 1
ATOM 722 N N . MET A 1 91 ? -4.705 0.614 -1.754 1.00 98.12 91 MET A N 1
ATOM 723 C CA . MET A 1 91 ? -3.372 0.661 -2.338 1.00 98.12 91 MET A CA 1
ATOM 724 C C . MET A 1 91 ? -3.471 0.833 -3.854 1.00 98.12 91 MET A C 1
ATOM 726 O O . MET A 1 91 ? -4.324 0.231 -4.513 1.00 98.12 91 MET A O 1
ATOM 730 N N . SER A 1 92 ? -2.600 1.677 -4.398 1.00 98.00 92 SER A N 1
ATOM 731 C CA . SER A 1 92 ? -2.428 1.881 -5.833 1.00 98.00 92 SER A CA 1
ATOM 732 C C . SER A 1 92 ? -0.954 2.043 -6.190 1.00 98.00 92 SER A C 1
ATOM 734 O O . SER A 1 92 ? -0.115 2.326 -5.332 1.00 98.00 92 SER A O 1
ATOM 736 N N . VAL A 1 93 ? -0.656 1.895 -7.478 1.00 98.38 93 VAL A N 1
ATOM 737 C CA . VAL A 1 93 ? 0.683 2.073 -8.042 1.00 98.38 93 VAL A CA 1
ATOM 738 C C . VAL A 1 93 ? 0.633 2.964 -9.281 1.00 98.38 93 VAL A C 1
ATOM 740 O O . VAL A 1 93 ? -0.389 2.971 -9.973 1.00 98.38 93 VAL A O 1
ATOM 743 N N . SER A 1 94 ? 1.720 3.688 -9.548 1.00 96.31 94 SER A N 1
ATOM 744 C CA . SER A 1 94 ? 1.916 4.530 -10.742 1.00 96.31 94 SER A CA 1
ATOM 745 C C . SER A 1 94 ? 3.366 4.546 -11.201 1.00 96.31 94 SER A C 1
ATOM 747 O O . SER A 1 94 ? 4.257 4.453 -10.321 1.00 96.31 94 SER A O 1
#

pLDDT: mean 95.79, std 4.94, range [69.44, 98.69]

=== Feature glossary ===
The record interleaves many kinds of information about one protein. Here is each kind framed as the question it answers.

Q: Are the domains correctly placed relative to each other?
A: Predicted aligned error is AlphaFold's pairwise confidence. Unlike pLDDT (per-residue), PAE is per-residue-pair and captures whether two parts of the structure are correctly placed relative to each other. Units are ångströms of expected positional error.

Q: Which residues are in helices, strands, or loops?
A: Eight-state secondary structure (DSSP): H is the canonical α-helix, G the tighter 3₁₀-helix, I the wider π-helix; E/B are β-structure, T and S are turns and bends, and '-' is everything else. DSSP derives these from the pattern of main-chain N–H···O=C hydrogen bonds, not from the sequence.

Q: What if only a Cα trace is available?
A: P-SEA three-state annotation labels each residue as helix, strand, or coil based purely on the geometry of the Cα trace. It serves as a fallback when the full backbone (and thus DSSP) is unavailable.

Q: What are the backbone torsion angles?
A: φ (phi) and ψ (psi) are the two rotatable backbone dihedrals per residue: φ is the C(i-1)–N–Cα–C torsion, ψ is the N–Cα–C–N(i+1) torsion, both in degrees on (−180°, 180°]. α-helical residues cluster near (−60°, −45°); β-strand residues near (−120°, +130°). A Ramachandran plot is simply a scatter of (φ, ψ) for every residue.

Q: What known structures does this most resemble?
A: Structural nearest neighbors (via Foldseek easy-search vs the PDB). Reported per hit: target PDB id, E-value, and alignment TM-score. A TM-score above ~0.5 is the conventional threshold for 'same fold'.

Q: What family and function is it annotated with?
A: Database cross-references. InterPro integrates a dozen domain/family signature databases into unified entries with residue-range hits. GO terms attach function/process/location labels with evidence codes. CATH codes position the fold in a four-level structural taxonomy. Organism is the NCBI-taxonomy species name.

Q: Which residues are buried vs exposed?
A: Solvent accessibility: the surface area of each residue that a 1.4 Å water probe can touch, in Å². When only backbone atoms are present the absolute values are lower than full-atom SASA (side chains contribute most of the area) and are flagged as backbone-only.

Q: What do the diagnostic plots show?
A: Three diagnostic plots accompany the record. The Cα contact map visualizes the tertiary structure as a 2D adjacency matrix (8 Å cutoff, sequence-local contacts suppressed). The Ramachandran plot shows the distribution of backbone (φ, ψ) torsions, with points in the α and β basins reflecting secondary structure content. The PAE plot shows AlphaFold's inter-residue confidence as a color matrix.

Q: What is the amino-acid chain?
A: The amino-acid sequence is the protein's primary structure: the linear order of residues from the N-terminus to the C-terminus, written in one-letter code. Everything else here — the 3D coordinates, the secondary structure, the domain annotations — is ultimately a consequence of this string.

Q: What do the rendered images show?
A: The six renders are orthographic views along the three Cartesian axes in both directions. Representation (cartoon, sticks, or surface) and color scheme (sequence-rainbow or by-chain) vary across proteins so the training set covers all the common visualization conventions.

Q: Where is each backbone atom in 3D?
A: The mmCIF table is the protein's shape written out atom by atom. For each backbone N, Cα, C, and carbonyl O, it records an (x, y, z) coordinate triple in Å plus the residue type, chain letter, and residue number.

Q: How mobile is each atom in the crystal?
A: For experimental (PDB) structures, the B-factor (temperature factor) quantifies the positional spread of each atom in the crystal — a combination of thermal vibration and static disorder — in units of Å². High B-factors mark flexible loops or poorly resolved regions; low B-factors mark the rigid, well-ordered core.

Q: How big and how compact is the whole molecule?
A: Three whole-structure scalars: the radius of gyration (RMS distance of Cα from centroid, in Å), the count of Cα–Cα contacts (pairs closer than 8 Å and separated by more than four residues in sequence — i.e. tertiary, not local, contacts), and the bounding-box dimensions. Together they distinguish compact globular folds from extended fibres or disordered chains.

Q: What does the local fold look like, residue by residue?
A: A 3Di character summarizes, for each residue, the relative orientation of the Cα frame of its nearest spatial neighbor. Because it encodes fold topology rather than chemistry, 3Di alignments detect remote structural similarity that sequence alignment misses.

Q: How confident is the AlphaFold model at each residue?
A: For AlphaFold models, the B-factor field carries pLDDT — the model's own estimate of local accuracy on a 0–100 scale. Regions with pLDDT<50 should be treated as essentially unmodeled; they often correspond to intrinsically disordered segments.